Protein AF-A0A7J4LQL8-F1 (afdb_monomer_lite)

Foldseek 3Di:
DVVVVVVVVVVCCCVVPVLVVLVVVLVVLVVVLVCVVPDDLVVVCVPDDPCSPLVNVLSVLVNVLSVLVCVLVVLVVCLVPPDPVVCVVCVVVSVVVSVVSVVVSVVSVVVSVVSVVVRVD

Radius of gyration: 18.85 Å; chains: 1; bounding box: 42×28×60 Å

Structure (mmCIF, N/CA/C/O backbone):
data_AF-A0A7J4LQL8-F1
#
_entry.id   AF-A0A7J4LQL8-F1
#
loop_
_atom_site.group_PDB
_atom_site.id
_atom_site.type_symbol
_atom_site.label_atom_id
_atom_site.label_alt_id
_atom_site.label_comp_id
_atom_site.label_asym_id
_atom_site.label_entity_id
_atom_site.label_seq_id
_atom_site.pdbx_PDB_ins_code
_atom_site.Cartn_x
_atom_site.Cartn_y
_atom_site.Cartn_z
_atom_site.occupancy
_atom_site.B_iso_or_equiv
_atom_site.auth_seq_id
_atom_site.auth_comp_id
_atom_site.auth_asym_id
_atom_site.auth_atom_id
_atom_site.pdbx_PDB_model_num
ATOM 1 N N . MET A 1 1 ? -0.503 13.073 -32.906 1.00 62.22 1 MET A N 1
ATOM 2 C CA . MET A 1 1 ? 0.088 14.311 -32.347 1.00 62.22 1 MET A CA 1
ATOM 3 C C . MET A 1 1 ? -0.567 14.741 -31.036 1.00 62.22 1 MET A C 1
ATOM 5 O O . MET A 1 1 ? 0.138 14.816 -30.045 1.00 62.22 1 MET A O 1
ATOM 9 N N . MET A 1 2 ? -1.886 14.988 -30.975 1.00 72.81 2 MET A N 1
ATOM 10 C CA . MET A 1 2 ? -2.543 15.424 -29.721 1.00 72.81 2 MET A CA 1
ATOM 11 C C . MET A 1 2 ? -2.671 14.303 -28.667 1.00 72.81 2 MET A C 1
ATOM 13 O O . MET A 1 2 ? -2.518 14.551 -27.477 1.00 72.81 2 MET A O 1
ATOM 17 N N . ILE A 1 3 ? -2.896 13.058 -29.103 1.00 72.44 3 ILE A N 1
ATOM 18 C CA . ILE A 1 3 ? -2.998 11.880 -28.219 1.00 72.44 3 ILE A CA 1
ATOM 19 C C . ILE A 1 3 ? -1.627 11.507 -27.630 1.00 72.44 3 ILE A C 1
ATOM 21 O O . ILE A 1 3 ? -1.523 11.210 -26.445 1.00 72.44 3 ILE A O 1
ATOM 25 N N . ASP A 1 4 ? -0.563 11.607 -28.429 1.00 75.44 4 ASP A N 1
ATOM 26 C CA . ASP A 1 4 ? 0.808 11.292 -28.001 1.00 75.44 4 ASP A CA 1
ATOM 27 C C . ASP A 1 4 ? 1.310 12.274 -26.930 1.00 75.44 4 ASP A C 1
ATOM 29 O O . ASP A 1 4 ? 1.959 11.878 -25.964 1.00 75.44 4 ASP A O 1
ATOM 33 N N . GLN A 1 5 ? 0.945 13.557 -27.054 1.00 73.88 5 GLN A N 1
ATOM 34 C CA . GLN A 1 5 ? 1.239 14.572 -26.038 1.00 73.88 5 GLN A CA 1
ATOM 35 C C . GLN A 1 5 ? 0.466 14.339 -24.736 1.00 73.88 5 GLN A C 1
ATOM 37 O O . GLN A 1 5 ? 1.006 14.568 -23.654 1.00 73.88 5 GLN A O 1
ATOM 42 N N . LEU A 1 6 ? -0.775 13.852 -24.825 1.00 74.81 6 LEU A N 1
ATOM 43 C CA . LEU A 1 6 ? -1.578 13.523 -23.651 1.00 74.81 6 LEU A CA 1
ATOM 44 C C . LEU A 1 6 ? -0.984 12.328 -22.886 1.00 74.81 6 LEU A C 1
ATOM 46 O O . LEU A 1 6 ? -0.885 12.376 -21.662 1.00 74.81 6 LEU A O 1
ATOM 50 N N . HIS A 1 7 ? -0.537 11.288 -23.598 1.00 74.75 7 HIS A N 1
ATOM 51 C CA . HIS A 1 7 ? 0.133 10.135 -22.989 1.00 74.75 7 HIS A CA 1
ATOM 52 C C . HIS A 1 7 ? 1.431 10.525 -22.279 1.00 74.75 7 HIS A C 1
ATOM 54 O O . HIS A 1 7 ? 1.599 10.195 -21.107 1.00 74.75 7 HIS A O 1
ATOM 60 N N . ALA A 1 8 ? 2.294 11.305 -22.936 1.00 74.75 8 ALA A N 1
ATOM 61 C CA . ALA A 1 8 ? 3.533 11.781 -22.324 1.00 74.75 8 ALA A CA 1
ATOM 62 C C . ALA A 1 8 ? 3.276 12.623 -21.058 1.00 74.75 8 ALA A C 1
ATOM 64 O O . ALA A 1 8 ? 4.019 12.531 -20.077 1.00 74.75 8 ALA A O 1
ATOM 65 N N . TRP A 1 9 ? 2.203 13.421 -21.053 1.00 78.56 9 TRP A N 1
ATOM 66 C CA . TRP A 1 9 ? 1.803 14.200 -19.884 1.00 78.56 9 TRP A CA 1
ATOM 67 C C . TRP A 1 9 ? 1.320 13.312 -18.730 1.00 78.56 9 TRP A C 1
ATOM 69 O O . TRP A 1 9 ? 1.759 13.506 -17.596 1.00 78.56 9 TRP A O 1
ATOM 79 N N . PHE A 1 10 ? 0.476 12.311 -19.005 1.00 74.50 10 PHE A N 1
ATOM 80 C CA . PHE A 1 10 ? 0.016 11.358 -17.988 1.00 74.50 10 PHE A CA 1
ATOM 81 C C . PHE A 1 10 ? 1.161 10.541 -17.387 1.00 74.50 10 PHE A C 1
ATOM 83 O O . PHE A 1 10 ? 1.202 10.363 -16.168 1.00 74.50 10 PHE A O 1
ATOM 90 N N . ASP A 1 11 ? 2.108 10.094 -18.211 1.00 73.56 11 ASP A N 1
ATOM 91 C CA . ASP A 1 11 ? 3.284 9.360 -17.738 1.00 73.56 11 ASP A CA 1
ATOM 92 C C . ASP A 1 11 ? 4.143 10.233 -16.817 1.00 73.56 11 ASP A C 1
ATOM 94 O O . ASP A 1 11 ? 4.514 9.816 -15.716 1.00 73.56 11 ASP A O 1
ATOM 98 N N . THR A 1 12 ? 4.372 11.487 -17.213 1.00 76.31 12 THR A N 1
ATOM 99 C CA . THR A 1 12 ? 5.116 12.465 -16.407 1.00 76.31 12 THR A CA 1
ATOM 100 C C . THR A 1 12 ? 4.397 12.773 -15.091 1.00 76.31 12 THR A C 1
ATOM 102 O O . THR A 1 12 ? 5.025 12.815 -14.033 1.00 76.31 12 THR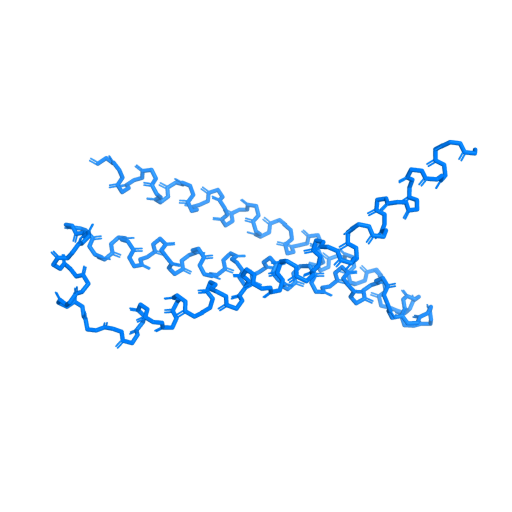 A O 1
ATOM 105 N N . PHE A 1 13 ? 3.074 12.948 -15.124 1.00 75.06 13 PHE A N 1
ATOM 106 C CA . PHE A 1 13 ? 2.259 13.198 -13.935 1.00 75.06 13 PHE A CA 1
ATOM 107 C C . PHE A 1 13 ? 2.309 12.019 -12.954 1.00 75.06 13 PHE A C 1
ATOM 109 O O . PHE A 1 13 ? 2.546 12.209 -11.757 1.00 75.06 13 PHE A O 1
ATOM 116 N N . ASN A 1 14 ? 2.144 10.790 -13.449 1.00 71.56 14 ASN A N 1
ATOM 117 C CA . ASN A 1 14 ? 2.229 9.590 -12.618 1.00 71.56 14 ASN A CA 1
ATOM 118 C C . ASN A 1 14 ? 3.610 9.439 -11.962 1.00 71.56 14 ASN A C 1
ATOM 120 O O . ASN A 1 14 ? 3.706 9.081 -10.783 1.00 71.56 14 ASN A O 1
ATOM 124 N N . GLN A 1 15 ? 4.680 9.739 -12.696 1.00 68.19 15 GLN A N 1
ATOM 125 C CA . GLN A 1 15 ? 6.042 9.625 -12.179 1.00 68.19 15 GLN A CA 1
ATOM 126 C C . GLN A 1 15 ? 6.391 10.729 -11.176 1.00 68.19 15 GLN A C 1
ATOM 128 O O . GLN A 1 15 ? 6.873 10.436 -10.085 1.00 68.19 15 GLN A O 1
ATOM 133 N N . ILE A 1 16 ? 6.145 11.993 -11.524 1.00 72.81 16 ILE A N 1
ATOM 134 C CA . ILE A 1 16 ? 6.636 13.143 -10.750 1.00 72.81 16 ILE A CA 1
ATOM 135 C C . ILE A 1 16 ? 5.700 13.505 -9.602 1.00 72.81 16 ILE A C 1
ATOM 137 O O . ILE A 1 16 ? 6.158 14.005 -8.579 1.00 72.81 16 ILE A O 1
ATOM 141 N N . ILE A 1 17 ? 4.395 13.278 -9.753 1.00 70.75 17 ILE A N 1
ATOM 142 C CA . ILE A 1 17 ? 3.403 13.730 -8.774 1.00 70.75 17 ILE A CA 1
ATOM 143 C C . ILE A 1 17 ? 2.840 12.537 -8.014 1.00 70.75 17 ILE A C 1
ATOM 145 O O . ILE A 1 17 ? 2.945 12.492 -6.790 1.00 70.75 17 ILE A O 1
ATOM 149 N N . LEU A 1 18 ? 2.281 11.548 -8.715 1.00 70.38 18 LEU A N 1
ATOM 150 C CA . LEU A 1 18 ? 1.557 10.465 -8.046 1.00 70.38 18 LEU A CA 1
ATOM 151 C C . LEU A 1 18 ? 2.488 9.579 -7.205 1.00 70.38 18 LEU A C 1
ATOM 153 O O . LEU A 1 18 ? 2.186 9.292 -6.048 1.00 70.38 18 LEU A O 1
ATOM 157 N N . THR A 1 19 ? 3.637 9.188 -7.756 1.00 70.12 19 THR A N 1
ATOM 158 C CA . THR A 1 19 ? 4.596 8.297 -7.079 1.00 70.12 19 THR A CA 1
ATOM 159 C C . THR A 1 19 ? 5.127 8.876 -5.755 1.00 70.12 19 THR A C 1
ATOM 161 O O . THR A 1 19 ? 4.998 8.205 -4.726 1.00 70.12 19 THR A O 1
ATOM 164 N N . PRO A 1 20 ? 5.672 10.109 -5.701 1.00 72.25 20 PRO A N 1
ATOM 165 C CA . PRO A 1 20 ? 6.118 10.679 -4.430 1.00 72.25 20 PRO A CA 1
ATOM 166 C C . PRO A 1 20 ? 4.964 10.947 -3.461 1.00 72.25 20 PRO A C 1
ATOM 168 O O . PRO A 1 20 ? 5.143 10.786 -2.255 1.00 72.25 20 PRO A O 1
ATOM 171 N N . LEU A 1 21 ? 3.770 11.285 -3.953 1.00 72.88 21 LEU A N 1
ATOM 172 C CA . LEU A 1 21 ? 2.603 11.507 -3.098 1.00 72.88 21 LEU A CA 1
ATOM 173 C C . LEU A 1 21 ? 2.143 10.210 -2.412 1.00 72.88 21 LEU A C 1
ATOM 175 O O . LEU A 1 21 ? 1.836 10.226 -1.219 1.00 72.88 21 LEU A O 1
ATOM 179 N N . VAL A 1 22 ? 2.199 9.073 -3.116 1.00 71.50 22 VAL A N 1
ATOM 180 C CA . VAL A 1 22 ? 1.999 7.735 -2.528 1.00 71.50 22 VAL A CA 1
ATOM 181 C C . VAL A 1 22 ? 3.085 7.418 -1.493 1.00 71.50 22 VAL A C 1
ATOM 183 O O . VAL A 1 22 ? 2.773 6.906 -0.417 1.00 71.50 22 VAL A O 1
ATOM 186 N N . GLY A 1 23 ? 4.344 7.778 -1.764 1.00 69.62 23 GLY A N 1
ATOM 187 C CA . GLY A 1 23 ? 5.445 7.628 -0.806 1.00 69.62 23 GLY A CA 1
ATOM 188 C C . GLY A 1 23 ? 5.246 8.440 0.483 1.00 69.62 23 GLY A C 1
ATOM 189 O O . GLY A 1 23 ? 5.441 7.920 1.580 1.00 69.62 23 GLY A O 1
ATOM 190 N N . ILE A 1 24 ? 4.796 9.693 0.380 1.00 74.38 24 ILE A N 1
ATOM 191 C CA . ILE A 1 24 ? 4.501 10.546 1.546 1.00 74.38 24 ILE A CA 1
ATOM 192 C C . ILE A 1 24 ? 3.303 9.997 2.327 1.00 74.38 24 ILE A C 1
ATOM 194 O O . ILE A 1 24 ? 3.367 9.881 3.554 1.00 74.38 24 ILE A O 1
ATOM 198 N N . ALA A 1 25 ? 2.227 9.619 1.629 1.00 71.69 25 ALA A N 1
ATOM 199 C CA . ALA A 1 25 ? 1.054 9.011 2.251 1.00 71.69 25 ALA A CA 1
ATOM 200 C C . ALA A 1 25 ? 1.433 7.748 3.038 1.00 71.69 25 ALA A C 1
ATOM 202 O O . ALA A 1 25 ? 0.921 7.530 4.134 1.00 71.69 25 ALA A O 1
ATOM 203 N N . PHE A 1 26 ? 2.386 6.958 2.542 1.00 71.69 26 PHE A N 1
ATOM 204 C CA . PHE A 1 26 ? 2.908 5.810 3.273 1.00 71.69 26 PHE A CA 1
ATOM 205 C C . PHE A 1 26 ? 3.641 6.174 4.556 1.00 71.69 26 PHE A C 1
ATOM 207 O O . PHE A 1 26 ? 3.394 5.543 5.585 1.00 71.69 26 PHE A O 1
ATOM 214 N N . VAL A 1 27 ? 4.541 7.158 4.518 1.00 73.69 27 VAL A N 1
ATOM 215 C CA . VAL A 1 27 ? 5.269 7.584 5.722 1.00 73.69 27 VAL A CA 1
ATOM 216 C C . VAL A 1 27 ? 4.278 8.054 6.783 1.00 73.69 27 VAL A C 1
ATOM 218 O O . VAL A 1 27 ? 4.397 7.668 7.945 1.00 73.69 27 VAL A O 1
ATOM 221 N N . LEU A 1 28 ? 3.248 8.799 6.374 1.00 73.94 28 LEU A N 1
ATOM 222 C CA . LEU A 1 28 ? 2.172 9.230 7.262 1.00 73.94 28 LEU A CA 1
ATOM 223 C C . LEU A 1 28 ? 1.376 8.044 7.819 1.00 73.94 28 LEU A C 1
ATOM 225 O O . LEU A 1 28 ? 1.195 7.959 9.029 1.00 73.94 28 LEU A O 1
ATOM 229 N N . ILE A 1 29 ? 0.944 7.101 6.977 1.00 70.56 29 ILE A N 1
ATOM 230 C CA . ILE A 1 29 ? 0.201 5.915 7.432 1.00 70.56 29 ILE A CA 1
ATOM 231 C C . ILE A 1 29 ? 1.055 5.085 8.393 1.00 70.56 29 ILE A C 1
ATOM 233 O O . ILE A 1 29 ? 0.579 4.708 9.458 1.00 70.56 29 ILE A O 1
ATOM 237 N N . THR A 1 30 ? 2.323 4.847 8.069 1.00 72.44 30 THR A N 1
ATOM 238 C CA . THR A 1 30 ? 3.254 4.093 8.920 1.00 72.44 30 THR A CA 1
ATOM 239 C C . THR A 1 30 ? 3.470 4.790 10.253 1.00 72.44 30 THR A C 1
ATOM 241 O O . THR A 1 30 ? 3.407 4.143 11.295 1.00 72.44 30 THR A O 1
ATOM 244 N N . TYR A 1 31 ? 3.665 6.110 10.243 1.00 77.31 31 TYR A N 1
ATOM 245 C CA . TYR A 1 31 ? 3.780 6.904 11.461 1.00 77.31 31 TYR A CA 1
ATOM 246 C C . TYR A 1 31 ? 2.534 6.762 12.338 1.00 77.31 31 TYR A C 1
ATOM 248 O O . TYR A 1 31 ? 2.651 6.473 13.526 1.00 77.31 31 TYR A O 1
ATOM 256 N N . VAL A 1 32 ? 1.345 6.898 11.747 1.00 71.69 32 VAL A N 1
ATOM 257 C CA . VAL A 1 32 ? 0.068 6.730 12.451 1.00 71.69 32 VAL A CA 1
ATOM 258 C C . VAL A 1 32 ? -0.039 5.309 13.017 1.00 71.69 32 VAL A C 1
ATOM 260 O O . VAL A 1 32 ? -0.433 5.138 14.168 1.00 71.69 32 VAL A O 1
ATOM 263 N N . VAL A 1 33 ? 0.384 4.290 12.262 1.00 67.56 33 VAL A N 1
ATOM 264 C CA . VAL A 1 33 ? 0.370 2.890 12.706 1.00 67.56 33 VAL A CA 1
ATOM 265 C C . VAL A 1 33 ? 1.278 2.648 13.901 1.00 67.56 33 VAL A C 1
ATOM 267 O O . VAL A 1 33 ? 0.833 2.087 14.903 1.00 67.56 33 VAL A O 1
ATOM 270 N N . VAL A 1 34 ? 2.523 3.107 13.817 1.00 71.81 34 VAL A N 1
ATOM 271 C CA . VAL A 1 34 ? 3.491 3.000 14.910 1.00 71.81 34 VAL A CA 1
ATOM 272 C C . VAL A 1 34 ? 2.990 3.772 16.127 1.00 71.81 34 VAL A C 1
ATOM 274 O O . VAL A 1 34 ? 2.977 3.222 17.224 1.00 71.81 34 VAL A O 1
ATOM 277 N N . HIS A 1 35 ? 2.491 4.994 15.934 1.00 73.25 35 HIS A N 1
ATOM 278 C CA . HIS A 1 35 ? 1.966 5.825 17.011 1.00 73.25 35 HIS A CA 1
ATOM 279 C C . HIS A 1 35 ? 0.806 5.147 17.750 1.00 73.25 35 HIS A C 1
ATOM 281 O O . HIS A 1 35 ? 0.814 5.102 18.978 1.00 73.25 35 HIS A O 1
ATOM 287 N N . PHE A 1 36 ? -0.164 4.566 17.035 1.00 66.50 36 PHE A N 1
ATOM 288 C CA . PHE A 1 36 ? -1.271 3.833 17.662 1.00 66.50 36 PHE A CA 1
ATOM 289 C C . PHE A 1 36 ? -0.841 2.514 18.312 1.00 66.50 36 PHE A C 1
ATOM 291 O O . PHE A 1 36 ? -1.493 2.075 19.258 1.00 66.50 36 PHE A O 1
ATOM 298 N N . TRP A 1 37 ? 0.231 1.882 17.831 1.00 66.56 37 TRP A N 1
ATOM 299 C CA . TRP A 1 37 ? 0.780 0.674 18.446 1.00 66.56 37 TRP A CA 1
ATOM 300 C C . TRP A 1 37 ? 1.506 0.970 19.761 1.00 66.56 37 TRP A C 1
ATOM 302 O O . TRP A 1 37 ? 1.388 0.200 20.712 1.00 66.56 37 TRP A O 1
ATOM 312 N N . THR A 1 38 ? 2.263 2.068 19.816 1.00 72.88 38 THR A N 1
ATOM 313 C CA . THR A 1 38 ? 3.068 2.446 20.988 1.00 72.88 38 THR A CA 1
ATOM 314 C C . THR A 1 38 ? 2.305 3.284 22.009 1.00 72.88 38 THR A C 1
ATOM 316 O O . THR A 1 38 ? 2.792 3.465 23.120 1.00 72.88 38 THR A O 1
ATOM 319 N N . SER A 1 39 ? 1.149 3.841 21.641 1.00 66.88 39 SER A N 1
ATOM 320 C CA . SER A 1 39 ? 0.355 4.681 22.541 1.00 66.88 39 SER A CA 1
ATOM 321 C C . SER A 1 39 ? -0.426 3.851 23.551 1.00 66.88 39 SER A C 1
ATOM 323 O O . SER A 1 39 ? -1.037 2.840 23.202 1.00 66.88 39 SER A O 1
ATOM 325 N N . ASP A 1 40 ? -0.455 4.334 24.794 1.00 63.34 40 ASP A N 1
ATOM 326 C CA . ASP A 1 40 ? -1.178 3.685 25.883 1.00 63.34 40 ASP A CA 1
ATOM 327 C C . ASP A 1 40 ? -2.675 3.547 25.543 1.00 63.34 40 ASP A C 1
ATOM 329 O O . ASP A 1 40 ? -3.310 4.543 25.156 1.00 63.34 40 ASP A O 1
ATOM 333 N N . PRO A 1 41 ? -3.275 2.349 25.695 1.00 61.28 41 PRO A N 1
ATOM 334 C CA . PRO A 1 41 ? -4.664 2.099 25.324 1.00 61.28 41 PRO A CA 1
ATOM 335 C C . PRO A 1 41 ? -5.642 3.055 26.007 1.00 61.28 41 PRO A C 1
ATOM 337 O O . PRO A 1 41 ? -6.644 3.429 25.404 1.00 61.28 41 PRO A O 1
ATOM 340 N N . ASP A 1 42 ? -5.360 3.482 27.237 1.00 59.88 42 ASP A N 1
ATOM 341 C CA . ASP A 1 42 ? -6.269 4.314 28.031 1.00 59.88 42 ASP A CA 1
ATOM 342 C C . ASP A 1 42 ? -6.283 5.787 27.579 1.00 59.88 42 ASP A C 1
ATOM 344 O O . ASP A 1 42 ? -7.327 6.450 27.614 1.00 59.88 42 ASP A O 1
ATOM 348 N N . THR A 1 43 ? -5.180 6.276 27.006 1.00 59.84 43 THR A N 1
ATOM 349 C CA . THR A 1 43 ? -5.105 7.606 26.376 1.00 59.84 43 THR A CA 1
ATOM 350 C C . THR A 1 43 ? -5.881 7.646 25.054 1.00 59.84 43 THR A C 1
ATOM 352 O O . THR A 1 43 ? -6.474 8.668 24.708 1.00 59.84 43 THR A O 1
ATOM 355 N N . VAL A 1 44 ? -5.924 6.524 24.326 1.00 55.34 44 VAL A N 1
ATOM 356 C CA . VAL A 1 44 ? -6.630 6.401 23.037 1.00 55.34 44 VAL A CA 1
ATOM 357 C C . VAL A 1 44 ? -8.120 6.073 23.223 1.00 55.34 44 VAL A C 1
ATOM 359 O O . VAL A 1 44 ? -8.966 6.622 22.512 1.00 55.34 44 VAL A O 1
ATOM 362 N N . LYS A 1 45 ? -8.471 5.235 24.208 1.00 56.00 45 LYS A N 1
ATOM 363 C CA . LYS A 1 45 ? -9.863 4.894 24.562 1.00 56.00 45 LYS A CA 1
ATOM 364 C C . LYS A 1 45 ? -10.679 6.118 24.980 1.00 56.00 45 LYS A C 1
ATOM 366 O O . LYS A 1 45 ? -11.842 6.215 24.604 1.00 56.00 45 LYS A O 1
ATOM 371 N N . SER A 1 46 ? -10.078 7.053 25.724 1.00 54.22 46 SER A N 1
ATOM 372 C CA . SER A 1 46 ? -10.796 8.205 26.297 1.00 54.22 46 SER A CA 1
ATOM 373 C C . SER A 1 46 ? -11.225 9.264 25.275 1.00 54.22 46 SER A C 1
ATOM 375 O O . SER A 1 46 ? -12.127 10.046 25.568 1.00 54.22 46 SER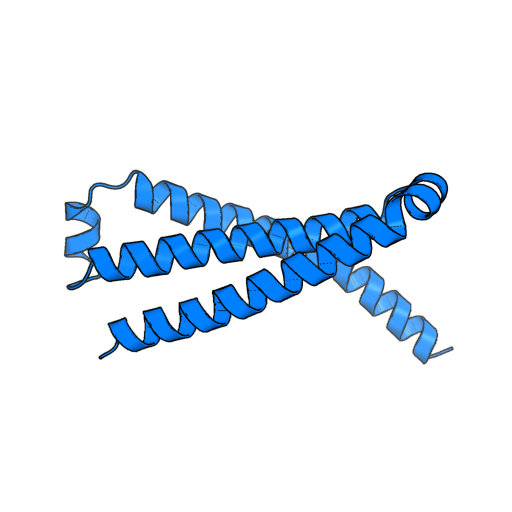 A O 1
ATOM 377 N N . LYS A 1 47 ? -10.620 9.294 24.077 1.00 55.34 47 LYS A N 1
ATOM 378 C CA . LYS A 1 47 ? -10.875 10.347 23.078 1.00 55.34 47 LYS A CA 1
ATOM 379 C C . LYS A 1 47 ? -11.683 9.923 21.855 1.00 55.34 47 LYS A C 1
ATOM 381 O O . LYS A 1 47 ? -12.184 10.819 21.182 1.00 55.34 47 LYS A O 1
ATOM 386 N N . LEU A 1 48 ? -11.810 8.628 21.524 1.00 57.19 48 LEU A N 1
ATOM 387 C CA . LEU A 1 48 ? -12.391 8.283 20.215 1.00 57.19 48 LEU A CA 1
ATOM 388 C C . LEU A 1 48 ? -13.184 6.972 20.066 1.00 57.19 48 LEU A C 1
ATOM 390 O O . LEU A 1 48 ? -13.956 6.907 19.116 1.00 57.19 48 LEU A O 1
ATOM 394 N N . PHE A 1 49 ? -13.101 5.949 20.935 1.00 56.38 49 PHE A N 1
ATOM 395 C CA . PHE A 1 49 ? -13.791 4.678 20.627 1.00 56.38 49 PHE A CA 1
ATOM 396 C C . PHE A 1 49 ? -14.296 3.873 21.835 1.00 56.38 49 PHE A C 1
ATOM 398 O O . PHE A 1 49 ? -13.518 3.266 22.565 1.00 56.38 49 PHE A O 1
ATOM 405 N N . LEU A 1 50 ? -15.625 3.715 21.912 1.00 55.72 50 LEU A N 1
ATOM 406 C CA . LEU A 1 50 ? -16.333 2.698 22.711 1.00 55.72 50 LEU A CA 1
ATOM 407 C C . LEU A 1 50 ? -16.009 1.244 22.283 1.00 55.72 50 LEU A C 1
ATOM 409 O O . LEU A 1 50 ? -16.346 0.310 22.997 1.00 55.72 50 LEU A O 1
ATOM 413 N N . ASN A 1 51 ? -15.339 1.044 21.137 1.00 66.06 51 ASN A N 1
ATOM 414 C CA . ASN A 1 51 ? -14.996 -0.264 20.554 1.00 66.06 51 ASN A CA 1
ATOM 415 C C . ASN A 1 51 ? -13.517 -0.338 20.110 1.00 66.06 51 ASN A C 1
ATOM 417 O O . ASN A 1 51 ? -13.213 -0.685 18.964 1.00 66.06 51 ASN A O 1
ATOM 421 N N . TYR A 1 52 ? -12.589 -0.004 21.015 1.00 69.56 52 TYR A N 1
ATOM 422 C CA . TYR A 1 52 ? -11.140 0.038 20.752 1.00 69.56 52 TYR A CA 1
ATOM 423 C C . TYR A 1 52 ? -10.592 -1.234 20.077 1.00 69.56 52 TYR A C 1
ATOM 425 O O . TYR A 1 52 ? -9.847 -1.137 19.106 1.00 69.56 52 TYR A O 1
ATOM 433 N N . ASP A 1 53 ? -11.021 -2.427 20.501 1.00 70.62 53 ASP A N 1
ATOM 434 C CA . ASP A 1 53 ? -10.542 -3.689 19.915 1.00 70.62 53 ASP A CA 1
ATOM 435 C C . ASP A 1 53 ? -10.977 -3.891 18.460 1.00 70.62 53 ASP A C 1
ATOM 437 O O . ASP A 1 53 ? -10.203 -4.395 17.640 1.00 70.62 53 ASP A O 1
ATOM 441 N N . LYS A 1 54 ? -12.206 -3.492 18.107 1.00 68.75 54 LYS A N 1
ATOM 442 C CA . LYS A 1 54 ? -12.672 -3.588 16.719 1.00 68.75 54 LYS A CA 1
ATOM 443 C C . LYS A 1 54 ? -11.973 -2.550 15.839 1.00 68.75 54 LYS A C 1
ATOM 445 O O . LYS A 1 54 ? -11.564 -2.878 14.726 1.00 68.75 54 LYS A O 1
ATOM 450 N N . PHE A 1 55 ? -11.770 -1.338 16.359 1.00 71.81 55 PHE A N 1
ATOM 451 C CA . PHE A 1 55 ? -11.011 -0.293 15.673 1.00 71.81 55 PHE A CA 1
ATOM 452 C C . PHE A 1 55 ? -9.561 -0.722 15.430 1.00 71.81 55 PHE A C 1
ATOM 454 O O . PHE A 1 55 ? -9.081 -0.638 14.304 1.00 71.81 55 PHE A O 1
ATOM 461 N N . LYS A 1 56 ? -8.891 -1.288 16.441 1.00 73.44 56 LYS A N 1
ATOM 462 C CA . LYS A 1 56 ? -7.524 -1.813 16.325 1.00 73.44 56 LYS A CA 1
ATOM 463 C C . LYS A 1 56 ? -7.410 -2.877 15.228 1.00 73.44 56 LYS A C 1
ATOM 465 O O . LYS A 1 56 ? -6.459 -2.851 14.451 1.00 73.44 56 LYS A O 1
ATOM 470 N N . LYS A 1 57 ? -8.390 -3.785 15.118 1.00 72.38 57 LYS A N 1
ATOM 471 C CA . LYS A 1 57 ? -8.441 -4.800 14.047 1.00 72.38 57 LYS A CA 1
ATOM 472 C C . LYS A 1 57 ? -8.618 -4.179 12.660 1.00 72.38 57 LYS A C 1
ATOM 474 O O . LYS A 1 57 ? -7.862 -4.522 11.754 1.00 72.38 57 LYS A O 1
ATOM 479 N N . ALA A 1 58 ? -9.574 -3.263 12.496 1.00 71.06 58 ALA A N 1
ATO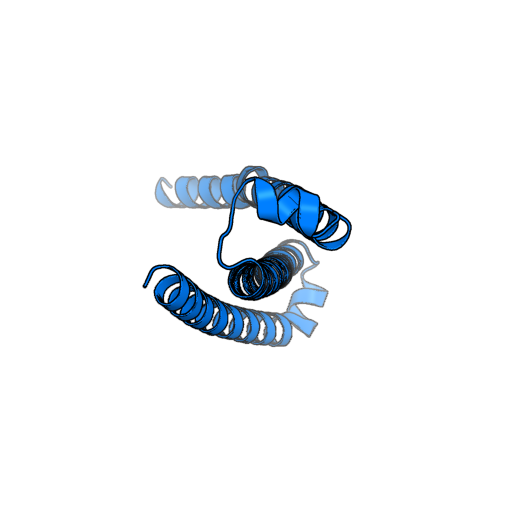M 480 C CA . ALA A 1 58 ? -9.790 -2.568 11.225 1.00 71.06 58 ALA A CA 1
ATOM 481 C C . ALA A 1 58 ? -8.550 -1.765 10.812 1.00 71.06 58 ALA A C 1
ATOM 483 O O . ALA A 1 58 ? -8.133 -1.794 9.659 1.00 71.06 58 ALA A O 1
ATOM 484 N N . PHE A 1 59 ? -7.916 -1.109 11.775 1.00 75.94 59 PHE A N 1
ATOM 485 C CA . PHE A 1 59 ? -6.737 -0.294 11.555 1.00 75.94 59 PHE A CA 1
ATOM 486 C C . PHE A 1 59 ? -5.490 -1.127 11.200 1.00 75.94 59 PHE A C 1
ATOM 488 O O . PHE A 1 59 ? -4.763 -0.767 10.277 1.00 75.94 59 PHE A O 1
ATOM 495 N N . MET A 1 60 ? -5.274 -2.287 11.834 1.00 75.75 60 MET A N 1
ATOM 496 C CA . MET A 1 60 ? -4.224 -3.229 11.407 1.00 75.75 60 MET A CA 1
ATOM 497 C C . MET A 1 60 ? -4.472 -3.770 9.994 1.00 75.75 60 MET A C 1
ATOM 499 O O . MET A 1 60 ? -3.537 -3.890 9.205 1.00 75.75 60 MET A O 1
ATOM 503 N N . LEU A 1 61 ? -5.729 -4.066 9.652 1.00 76.00 61 LEU A N 1
ATOM 504 C CA . LEU A 1 61 ? -6.093 -4.510 8.308 1.00 76.00 61 LEU A CA 1
ATOM 505 C C . LEU A 1 61 ? -5.845 -3.403 7.268 1.00 76.00 61 LEU A C 1
ATOM 507 O O . LEU A 1 61 ? -5.300 -3.674 6.201 1.00 76.00 61 LEU A O 1
ATOM 511 N N . PHE A 1 62 ? -6.172 -2.153 7.602 1.00 76.50 62 PHE A N 1
ATOM 512 C CA . PHE A 1 62 ? -5.859 -0.986 6.779 1.00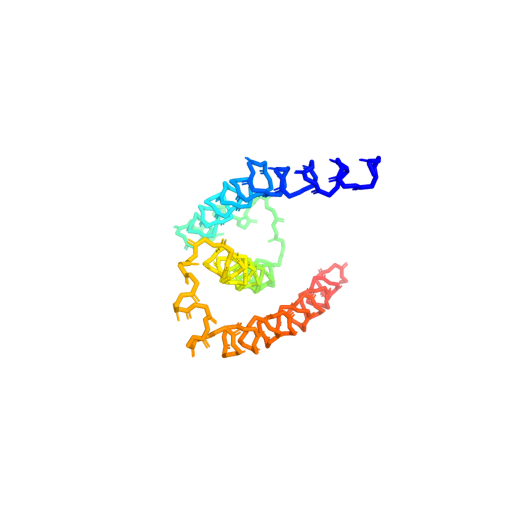 76.50 62 PHE A CA 1
ATOM 513 C C . PHE A 1 62 ? -4.349 -0.821 6.568 1.00 76.50 62 PHE A C 1
ATOM 515 O O . PHE A 1 62 ? -3.908 -0.621 5.439 1.00 76.50 62 PHE A O 1
ATOM 522 N N . ALA A 1 63 ? -3.550 -0.971 7.627 1.00 75.81 63 ALA A N 1
ATOM 523 C CA . ALA A 1 63 ? -2.093 -0.913 7.546 1.00 75.81 63 ALA A CA 1
ATOM 524 C C . ALA A 1 63 ? -1.520 -1.989 6.608 1.00 75.81 63 ALA A C 1
ATOM 526 O O . ALA A 1 63 ? -0.654 -1.692 5.784 1.00 75.81 63 ALA A O 1
ATOM 527 N N . LEU A 1 64 ? -2.037 -3.220 6.685 1.00 78.75 64 LEU A N 1
ATOM 528 C CA . LEU A 1 64 ? -1.640 -4.316 5.800 1.00 78.75 64 LEU A CA 1
ATOM 529 C C . LEU A 1 64 ? -1.976 -4.014 4.332 1.00 78.75 64 LEU A C 1
ATOM 531 O O . LEU A 1 64 ? -1.143 -4.226 3.453 1.00 78.75 64 LEU A O 1
ATOM 535 N N . ILE A 1 65 ? -3.172 -3.487 4.060 1.00 79.56 65 ILE A N 1
ATOM 536 C CA . ILE A 1 65 ? -3.590 -3.102 2.704 1.00 79.56 65 ILE A CA 1
ATOM 537 C C . ILE A 1 65 ? -2.708 -1.972 2.166 1.00 79.56 65 ILE A C 1
ATOM 539 O O . ILE A 1 65 ? -2.252 -2.046 1.027 1.00 79.56 65 ILE A O 1
ATOM 543 N N . ALA A 1 66 ? -2.429 -0.954 2.983 1.00 77.94 66 ALA A N 1
ATOM 544 C CA . ALA A 1 66 ? -1.546 0.145 2.606 1.00 77.94 66 ALA A CA 1
ATOM 545 C C . ALA A 1 66 ? -0.126 -0.353 2.289 1.00 77.94 66 ALA A C 1
ATOM 547 O O . ALA A 1 66 ? 0.458 0.057 1.289 1.00 77.94 66 ALA A O 1
ATOM 548 N N . PHE A 1 67 ? 0.401 -1.289 3.084 1.00 78.88 67 PHE A N 1
ATOM 549 C CA . PHE A 1 67 ? 1.690 -1.929 2.820 1.00 78.88 67 PHE A CA 1
ATOM 550 C C . PHE A 1 67 ? 1.701 -2.701 1.490 1.00 78.88 67 PHE A C 1
ATOM 552 O O . PHE A 1 67 ? 2.620 -2.538 0.686 1.00 78.88 67 PHE A O 1
ATOM 559 N N . LEU A 1 68 ? 0.664 -3.498 1.215 1.00 79.88 68 LEU A N 1
ATOM 560 C CA . LEU A 1 68 ? 0.535 -4.226 -0.054 1.00 79.88 68 LEU A CA 1
ATOM 561 C C . LEU A 1 68 ? 0.425 -3.283 -1.260 1.00 79.88 68 LEU A C 1
ATOM 563 O O . LEU A 1 68 ? 1.013 -3.567 -2.304 1.00 79.88 68 LEU A O 1
ATOM 567 N N . LEU A 1 69 ? -0.262 -2.146 -1.106 1.00 79.62 69 LEU A N 1
ATOM 568 C CA . LEU A 1 69 ? -0.357 -1.106 -2.134 1.00 79.62 69 LEU A CA 1
ATOM 569 C C . LEU A 1 69 ? 1.003 -0.541 -2.496 1.00 79.62 69 LEU A C 1
ATOM 571 O O . LEU A 1 69 ? 1.285 -0.326 -3.672 1.00 79.62 69 LEU A O 1
ATOM 575 N N . LEU A 1 70 ? 1.877 -0.365 -1.518 1.00 75.88 70 LEU A N 1
ATOM 576 C CA . LEU A 1 70 ? 3.226 0.111 -1.788 1.00 75.88 70 LEU A CA 1
ATOM 577 C C . LEU A 1 70 ? 4.069 -0.928 -2.468 1.00 75.88 70 LEU A C 1
ATOM 579 O O . LEU A 1 70 ? 4.780 -0.584 -3.398 1.00 75.88 70 LEU A O 1
ATOM 583 N N . LEU A 1 71 ? 3.972 -2.184 -2.046 1.00 76.50 71 LEU A N 1
ATOM 584 C CA . LEU A 1 71 ? 4.681 -3.266 -2.714 1.00 76.50 71 LEU A CA 1
ATOM 585 C C . LEU A 1 71 ? 4.232 -3.354 -4.183 1.00 76.50 71 LEU A C 1
ATOM 587 O O . LEU A 1 71 ? 5.061 -3.456 -5.084 1.00 76.50 71 LEU A O 1
ATOM 591 N N . HIS A 1 72 ? 2.932 -3.192 -4.435 1.00 79.06 72 HIS A N 1
ATOM 592 C CA . HIS A 1 72 ? 2.369 -3.127 -5.779 1.00 79.06 72 HIS A CA 1
ATOM 593 C C . HIS A 1 72 ? 2.882 -1.919 -6.588 1.00 79.06 72 HIS A C 1
ATOM 595 O O . HIS A 1 72 ? 3.358 -2.098 -7.708 1.00 79.06 72 HIS A O 1
ATOM 601 N N . VAL A 1 73 ? 2.833 -0.700 -6.038 1.00 76.38 73 VAL A N 1
ATOM 602 C CA . VAL A 1 73 ? 3.315 0.528 -6.707 1.00 76.38 73 VAL A CA 1
ATOM 603 C C . VAL A 1 73 ? 4.833 0.502 -6.908 1.00 76.38 73 VAL A C 1
ATOM 605 O O . VAL A 1 73 ? 5.331 0.925 -7.947 1.00 76.38 73 VAL A O 1
ATOM 608 N N . PHE A 1 74 ? 5.579 -0.048 -5.958 1.00 76.44 74 PHE A N 1
ATOM 609 C CA . PHE A 1 74 ? 7.025 -0.205 -6.043 1.00 76.44 74 PHE A CA 1
ATOM 610 C C . PHE A 1 74 ? 7.424 -1.189 -7.145 1.00 76.44 74 PHE A C 1
ATOM 612 O O . PHE A 1 74 ? 8.362 -0.920 -7.889 1.00 76.44 74 PHE A O 1
ATOM 619 N N . LEU A 1 75 ? 6.680 -2.284 -7.328 1.00 74.50 75 LEU A N 1
ATOM 620 C CA . LEU A 1 75 ? 6.886 -3.189 -8.463 1.00 74.50 75 LEU A CA 1
ATOM 621 C C . LEU A 1 75 ? 6.591 -2.513 -9.806 1.00 74.50 75 LEU A C 1
ATOM 623 O O . LEU A 1 75 ? 7.337 -2.722 -10.761 1.00 74.50 75 LEU A O 1
ATOM 627 N N . VAL A 1 76 ? 5.554 -1.668 -9.873 1.00 73.69 76 VAL A N 1
ATOM 628 C CA . VAL A 1 76 ? 5.273 -0.845 -11.066 1.00 73.69 76 VAL A CA 1
ATOM 629 C C . VAL A 1 76 ? 6.452 0.081 -11.356 1.00 73.69 76 VAL A C 1
ATOM 631 O O . VAL A 1 76 ? 6.889 0.187 -12.500 1.00 73.69 76 VAL A O 1
ATOM 634 N N . PHE A 1 77 ? 6.987 0.727 -10.319 1.00 71.56 77 PHE A N 1
ATOM 635 C CA . PHE A 1 77 ? 8.142 1.607 -10.436 1.00 71.56 77 PHE A CA 1
ATOM 636 C C . PHE A 1 77 ? 9.370 0.842 -10.936 1.00 71.56 77 PHE A C 1
ATOM 638 O O . PHE A 1 77 ? 9.932 1.198 -11.966 1.00 71.56 77 PHE A O 1
ATOM 645 N N . ILE A 1 78 ? 9.749 -0.257 -10.280 1.00 71.12 78 ILE A N 1
ATOM 646 C CA . ILE A 1 78 ? 10.887 -1.083 -10.702 1.00 71.12 78 ILE A CA 1
ATOM 647 C C . ILE A 1 78 ? 10.733 -1.500 -12.166 1.00 71.12 78 ILE A C 1
ATOM 649 O O . ILE A 1 78 ? 11.664 -1.321 -12.946 1.00 71.12 78 ILE A O 1
ATOM 653 N N . ARG A 1 79 ? 9.551 -1.975 -12.569 1.00 70.00 79 ARG A N 1
ATOM 654 C CA . ARG A 1 79 ? 9.282 -2.362 -13.958 1.00 70.00 79 ARG A CA 1
ATOM 655 C C . ARG A 1 79 ? 9.509 -1.214 -14.948 1.00 70.00 79 ARG A C 1
ATOM 657 O O . ARG A 1 79 ? 9.938 -1.477 -16.060 1.00 70.00 79 ARG A O 1
ATOM 664 N N . ASN A 1 80 ? 9.222 0.028 -14.575 1.00 68.50 80 ASN A N 1
ATOM 665 C CA . ASN A 1 80 ? 9.344 1.175 -15.477 1.00 68.50 80 ASN A CA 1
ATOM 666 C C . ASN A 1 80 ? 10.755 1.791 -15.516 1.00 68.50 80 ASN A C 1
ATOM 668 O O . ASN A 1 80 ? 11.060 2.509 -16.465 1.00 68.50 80 ASN A O 1
ATOM 672 N N . TYR A 1 81 ? 11.602 1.533 -14.512 1.00 69.94 81 TYR A N 1
ATOM 673 C CA . TYR A 1 81 ? 12.917 2.179 -14.365 1.00 69.94 81 TYR A CA 1
ATOM 674 C C . TYR A 1 81 ? 14.115 1.223 -14.412 1.00 69.94 81 TYR A C 1
ATOM 676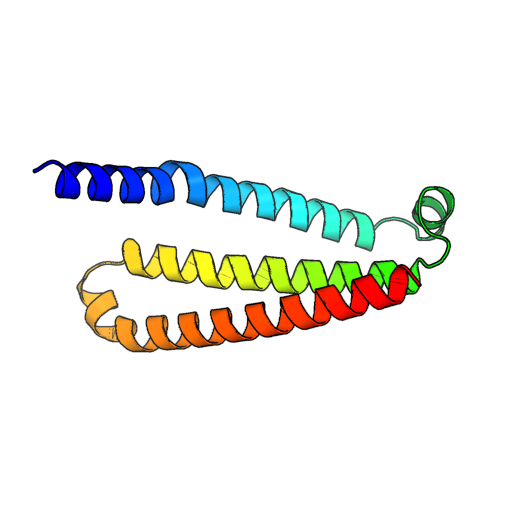 O O . TYR A 1 81 ? 15.258 1.673 -14.498 1.00 69.94 81 TYR A O 1
ATOM 684 N N . VAL A 1 82 ? 13.885 -0.087 -14.354 1.00 70.69 82 VAL A N 1
ATOM 685 C CA . VAL A 1 82 ? 14.939 -1.089 -14.523 1.00 70.69 82 VAL A CA 1
ATOM 686 C C . VAL A 1 82 ? 15.301 -1.242 -16.003 1.00 70.69 82 VAL A C 1
ATOM 688 O O . VAL A 1 82 ? 14.448 -1.147 -16.881 1.00 70.69 82 VAL A O 1
ATOM 691 N N . SER A 1 83 ? 16.590 -1.464 -16.279 1.00 67.44 83 SER A N 1
ATOM 692 C CA . SER A 1 83 ? 17.138 -1.621 -17.628 1.00 67.44 83 SER A CA 1
ATOM 693 C C . SER A 1 83 ? 16.435 -2.720 -18.437 1.00 67.44 83 SER A C 1
ATOM 695 O O . SER A 1 83 ? 15.949 -3.717 -17.895 1.00 67.44 83 SER A O 1
ATOM 697 N N . SER A 1 84 ? 16.422 -2.549 -19.763 1.00 68.81 84 SER A N 1
ATOM 698 C CA . SER A 1 84 ? 15.748 -3.441 -20.716 1.00 68.81 84 SER A CA 1
ATOM 699 C C . SER A 1 84 ? 16.123 -4.916 -20.552 1.00 68.81 84 SER A C 1
ATOM 701 O O . SER A 1 84 ? 15.256 -5.772 -20.679 1.00 68.81 84 SER A O 1
ATOM 703 N N . ASP A 1 85 ? 17.372 -5.224 -20.200 1.00 66.81 85 ASP A N 1
ATOM 704 C CA . ASP A 1 85 ? 17.851 -6.607 -20.066 1.00 66.81 85 ASP A CA 1
ATOM 705 C C . ASP A 1 85 ? 17.229 -7.336 -18.866 1.00 66.81 85 ASP A C 1
ATOM 707 O O . ASP A 1 85 ? 16.810 -8.489 -18.969 1.00 66.81 85 ASP A O 1
ATOM 711 N N . LEU A 1 86 ? 17.079 -6.644 -17.735 1.00 66.31 86 LEU A N 1
ATOM 712 C CA . LEU A 1 8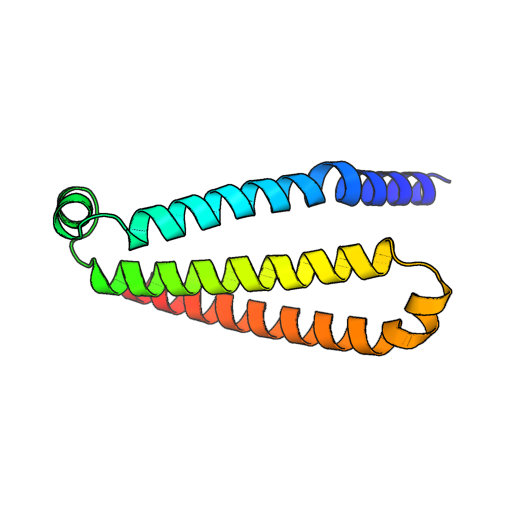6 ? 16.414 -7.180 -16.545 1.00 66.31 86 LEU A CA 1
ATOM 713 C C . LEU A 1 86 ? 14.893 -7.286 -16.747 1.00 66.31 86 LEU A C 1
ATOM 715 O O . LEU A 1 86 ? 14.266 -8.222 -16.250 1.00 66.31 86 LEU A O 1
ATOM 719 N N . LEU A 1 87 ? 14.302 -6.368 -17.514 1.00 67.81 87 LEU A N 1
ATOM 720 C CA . LEU A 1 87 ? 12.896 -6.415 -17.927 1.00 67.81 87 LEU A CA 1
ATOM 721 C C . LEU A 1 87 ? 12.594 -7.605 -18.844 1.00 67.81 87 LEU A C 1
ATOM 723 O O . LEU A 1 87 ? 11.541 -8.224 -18.712 1.00 67.81 87 LEU A O 1
ATOM 727 N N . ILE A 1 88 ? 13.502 -7.946 -19.757 1.00 67.25 88 ILE A N 1
ATOM 728 C CA . ILE A 1 88 ? 13.347 -9.112 -20.637 1.00 67.25 88 ILE A CA 1
ATOM 729 C C . ILE A 1 88 ? 13.468 -10.409 -19.824 1.00 67.25 88 ILE A C 1
ATOM 731 O O . ILE A 1 88 ? 12.717 -11.353 -20.064 1.00 67.25 88 ILE A O 1
ATOM 735 N N . GLN A 1 89 ? 14.358 -10.441 -18.828 1.00 73.62 89 GLN A N 1
ATOM 736 C CA . GLN A 1 89 ? 14.594 -11.631 -18.011 1.00 73.62 89 GLN A CA 1
ATOM 737 C C . GLN A 1 89 ? 13.518 -11.868 -16.934 1.00 73.62 89 GLN A C 1
ATOM 739 O O . GLN A 1 89 ? 13.130 -13.013 -16.705 1.00 73.62 89 GLN A O 1
ATOM 744 N N . TYR A 1 90 ? 13.017 -10.813 -16.281 1.00 73.62 90 TYR A N 1
ATOM 745 C CA . TYR A 1 90 ? 12.103 -10.919 -15.131 1.00 73.62 90 TYR A CA 1
ATOM 746 C C . TYR A 1 90 ? 10.728 -10.273 -15.352 1.00 73.62 90 TYR A C 1
ATOM 748 O O . TYR A 1 90 ? 9.875 -10.319 -14.463 1.00 73.62 90 TYR A O 1
ATOM 756 N N . GLY A 1 91 ? 10.472 -9.681 -16.520 1.00 72.38 91 GLY A N 1
ATOM 757 C CA . GLY A 1 91 ? 9.261 -8.898 -16.777 1.00 72.38 91 GLY A CA 1
ATOM 758 C C . GLY A 1 91 ? 7.958 -9.694 -16.713 1.00 72.38 91 GLY A C 1
ATOM 759 O O . GLY A 1 91 ? 6.954 -9.150 -16.250 1.00 72.38 91 GLY A O 1
ATOM 760 N N . SER A 1 92 ? 7.949 -10.972 -17.123 1.00 79.38 92 SER A N 1
ATOM 761 C CA . SER A 1 92 ? 6.750 -11.819 -16.986 1.00 79.38 92 SER A CA 1
ATOM 762 C C . SER A 1 92 ? 6.458 -12.129 -15.517 1.00 79.38 92 SER A C 1
ATOM 764 O O . SER A 1 92 ? 5.352 -11.873 -15.051 1.00 79.38 92 SER A O 1
ATOM 766 N N . ALA A 1 93 ? 7.471 -12.554 -14.758 1.00 80.38 93 ALA A N 1
ATOM 767 C CA . ALA A 1 93 ? 7.340 -12.850 -13.335 1.00 80.38 93 ALA A CA 1
ATOM 768 C C . ALA A 1 93 ? 6.916 -11.613 -12.525 1.00 80.38 93 ALA A C 1
ATOM 770 O O . ALA A 1 93 ? 6.022 -11.699 -11.686 1.00 80.38 93 ALA A O 1
ATOM 771 N N . MET A 1 94 ? 7.499 -10.442 -12.804 1.00 75.00 94 MET A N 1
ATOM 772 C CA . MET A 1 94 ? 7.097 -9.183 -12.165 1.00 75.00 94 MET A CA 1
ATOM 773 C C . MET A 1 94 ? 5.641 -8.819 -12.463 1.00 75.00 94 MET A C 1
ATOM 775 O O . MET A 1 94 ? 4.923 -8.401 -11.555 1.00 75.00 94 MET A O 1
ATOM 779 N N . ARG A 1 95 ? 5.188 -9.004 -13.709 1.00 80.31 95 ARG A N 1
ATOM 780 C CA . ARG A 1 95 ? 3.791 -8.771 -14.096 1.00 80.31 95 ARG A CA 1
ATOM 781 C C . ARG A 1 95 ? 2.838 -9.711 -13.357 1.00 80.31 95 ARG A C 1
ATOM 783 O O . ARG A 1 95 ? 1.809 -9.250 -12.866 1.00 80.31 95 ARG A O 1
ATOM 790 N N . ASP A 1 96 ? 3.176 -10.991 -13.247 1.00 84.50 96 ASP A N 1
ATOM 791 C CA . ASP A 1 96 ? 2.331 -11.977 -12.567 1.00 84.50 96 ASP A CA 1
ATOM 792 C C . ASP A 1 96 ? 2.242 -11.694 -11.060 1.00 84.50 96 ASP A C 1
ATOM 794 O O . ASP A 1 96 ? 1.146 -11.667 -10.494 1.00 84.50 96 ASP A O 1
ATOM 798 N N . ILE A 1 97 ? 3.370 -11.365 -10.419 1.00 83.69 97 ILE A N 1
ATOM 799 C CA . ILE A 1 97 ? 3.408 -10.942 -9.010 1.00 83.69 97 ILE A CA 1
ATOM 800 C C . ILE A 1 97 ? 2.569 -9.675 -8.806 1.00 83.69 97 ILE A C 1
ATOM 802 O O . ILE A 1 97 ? 1.803 -9.584 -7.845 1.00 83.69 97 ILE A O 1
ATOM 806 N N . GLN A 1 98 ? 2.667 -8.707 -9.719 1.00 81.44 98 GLN A N 1
ATOM 807 C CA . GLN A 1 98 ? 1.891 -7.472 -9.651 1.00 81.44 98 GLN A CA 1
ATOM 808 C C . GLN A 1 98 ? 0.379 -7.744 -9.737 1.00 81.44 98 GLN A C 1
ATOM 810 O O . GLN A 1 98 ? -0.384 -7.172 -8.954 1.00 81.44 98 GLN A O 1
ATOM 815 N N . LEU A 1 99 ? -0.061 -8.630 -10.638 1.00 82.56 99 LEU A N 1
ATOM 816 C CA . LEU A 1 99 ? -1.469 -9.029 -10.763 1.00 82.56 99 LEU A CA 1
ATOM 817 C C . LEU A 1 99 ? -1.979 -9.728 -9.496 1.00 82.56 99 LEU A C 1
ATOM 819 O O . LEU A 1 99 ? -3.056 -9.389 -9.003 1.00 82.56 99 LEU A O 1
ATOM 823 N N . ILE A 1 100 ? -1.191 -10.649 -8.935 1.00 88.44 100 ILE A N 1
ATOM 824 C CA . ILE A 1 100 ? -1.534 -11.358 -7.695 1.00 88.44 100 ILE A CA 1
ATOM 825 C C . ILE A 1 100 ? -1.652 -10.375 -6.525 1.00 88.44 100 ILE A C 1
ATOM 827 O O . ILE A 1 100 ? -2.636 -10.415 -5.789 1.00 88.44 100 ILE A O 1
ATOM 831 N N . LEU A 1 101 ? -0.703 -9.448 -6.375 1.00 82.81 101 LEU A N 1
ATOM 832 C CA . LEU A 1 101 ? -0.770 -8.411 -5.340 1.00 82.81 101 LEU A CA 1
ATOM 833 C C . LEU A 1 101 ? -1.988 -7.503 -5.521 1.00 82.81 101 LEU A C 1
ATOM 835 O O . LEU A 1 101 ? -2.660 -7.185 -4.543 1.00 82.81 101 LEU A O 1
ATOM 839 N N . GLY A 1 102 ? -2.304 -7.131 -6.765 1.00 80.81 102 GLY A N 1
ATOM 840 C CA . GLY A 1 102 ? -3.515 -6.381 -7.102 1.00 80.81 102 GLY A CA 1
ATOM 841 C C . GLY A 1 102 ? -4.787 -7.091 -6.638 1.00 80.81 102 GLY A C 1
ATOM 842 O O . GLY A 1 102 ? -5.642 -6.486 -5.989 1.00 80.81 102 GLY A O 1
ATOM 843 N N . LEU A 1 103 ? -4.880 -8.394 -6.905 1.00 87.44 103 LEU A N 1
ATOM 844 C CA . LEU A 1 103 ? -6.010 -9.221 -6.491 1.00 87.44 103 LEU A CA 1
ATOM 845 C C . LEU A 1 103 ? -6.109 -9.344 -4.963 1.00 87.44 103 LEU A C 1
ATOM 847 O O . LEU A 1 103 ? -7.191 -9.161 -4.403 1.00 87.44 103 LEU A O 1
ATOM 851 N N . ILE A 1 104 ? -4.989 -9.604 -4.279 1.00 87.00 104 ILE A N 1
ATOM 852 C CA . ILE A 1 104 ? -4.945 -9.694 -2.810 1.00 87.00 104 ILE A CA 1
ATOM 853 C C . ILE A 1 104 ? -5.403 -8.374 -2.182 1.00 87.00 104 ILE A C 1
ATOM 855 O O . ILE A 1 104 ? -6.184 -8.389 -1.231 1.00 87.00 104 ILE A O 1
ATOM 859 N N . MET A 1 105 ? -4.980 -7.231 -2.727 1.00 84.38 105 MET A N 1
ATOM 860 C CA . MET A 1 105 ? -5.441 -5.924 -2.259 1.00 84.38 105 MET A CA 1
ATOM 861 C C . MET A 1 105 ? -6.936 -5.716 -2.463 1.00 84.38 105 MET A C 1
ATOM 863 O O . MET A 1 105 ? -7.597 -5.224 -1.552 1.00 84.38 105 MET A O 1
ATOM 867 N N . ALA A 1 106 ? -7.482 -6.088 -3.623 1.00 83.50 106 ALA A N 1
ATOM 868 C CA . ALA A 1 106 ? -8.914 -5.957 -3.886 1.00 83.50 106 ALA A CA 1
ATOM 869 C C . ALA A 1 106 ? -9.744 -6.787 -2.887 1.00 83.50 106 ALA A C 1
ATOM 871 O O . ALA A 1 106 ? -10.724 -6.294 -2.319 1.00 83.50 106 ALA A O 1
ATOM 872 N N . ILE A 1 107 ? -9.309 -8.018 -2.599 1.00 87.75 107 ILE A N 1
ATOM 873 C CA . ILE A 1 107 ? -9.924 -8.878 -1.576 1.00 87.75 107 ILE A CA 1
ATOM 874 C C . ILE A 1 107 ? -9.777 -8.249 -0.183 1.00 87.75 107 ILE A C 1
ATOM 876 O O . ILE A 1 107 ? -10.756 -8.161 0.559 1.00 87.75 107 ILE A O 1
ATOM 880 N N . GLY A 1 108 ? -8.583 -7.758 0.159 1.00 84.50 108 GLY A N 1
ATOM 881 C CA . GLY A 1 108 ? -8.308 -7.089 1.430 1.00 84.50 108 GLY A CA 1
ATOM 882 C C . GLY A 1 108 ? -9.187 -5.857 1.650 1.00 84.50 108 GLY A C 1
ATOM 883 O O . GLY A 1 108 ? -9.786 -5.723 2.713 1.00 84.50 108 GLY A O 1
ATOM 884 N N . LEU A 1 109 ? -9.338 -5.000 0.637 1.00 83.81 109 LEU A N 1
ATOM 885 C CA . LEU A 1 109 ? -10.220 -3.827 0.662 1.00 83.81 109 LEU A CA 1
ATOM 886 C C . LEU A 1 109 ? -11.688 -4.216 0.838 1.00 83.81 109 LEU A C 1
ATOM 888 O O . LEU A 1 109 ? -12.396 -3.589 1.626 1.00 83.81 109 LEU A O 1
ATOM 892 N N . THR A 1 110 ? -12.133 -5.274 0.158 1.00 84.31 110 THR A N 1
ATOM 893 C CA . THR A 1 110 ? -13.499 -5.800 0.308 1.00 84.31 110 THR A CA 1
ATOM 894 C C . THR A 1 110 ? -13.742 -6.278 1.740 1.00 84.31 110 THR A C 1
ATOM 896 O O . THR A 1 110 ? -14.755 -5.942 2.356 1.00 84.31 110 THR A O 1
ATOM 899 N N . PHE A 1 111 ? -12.783 -7.010 2.310 1.00 82.75 111 PHE A N 1
ATOM 900 C CA . PHE A 1 111 ? -12.858 -7.471 3.693 1.00 82.75 111 PHE A CA 1
ATOM 901 C C . PHE A 1 111 ? -12.787 -6.310 4.696 1.00 82.75 111 PHE A C 1
ATOM 903 O O . PHE A 1 111 ? -13.527 -6.294 5.677 1.00 82.75 111 PHE A O 1
ATOM 910 N N . PHE A 1 112 ? -11.960 -5.298 4.433 1.00 79.62 112 PHE A N 1
ATOM 911 C CA . PHE A 1 112 ? -11.888 -4.087 5.248 1.00 79.62 112 PHE A CA 1
ATOM 912 C C . PHE A 1 112 ? -13.209 -3.321 5.255 1.00 79.62 112 PHE A C 1
ATOM 914 O O . PHE A 1 112 ? -13.695 -2.977 6.331 1.00 79.62 112 PHE A O 1
ATOM 921 N N . ALA A 1 113 ? -13.836 -3.131 4.093 1.00 80.25 113 ALA A N 1
ATOM 922 C CA . ALA A 1 113 ? -15.152 -2.505 4.000 1.00 80.25 113 ALA A CA 1
ATOM 923 C C . ALA A 1 113 ? -16.208 -3.274 4.814 1.00 80.25 113 ALA A C 1
ATOM 925 O O . ALA A 1 113 ? -16.994 -2.661 5.539 1.00 80.25 113 ALA A O 1
ATOM 926 N N . TYR A 1 114 ? -16.180 -4.611 4.768 1.00 82.81 114 TYR A N 1
ATOM 927 C CA . TYR A 1 114 ? -17.059 -5.457 5.579 1.00 82.81 114 TYR A CA 1
ATOM 928 C C . TYR A 1 114 ? -16.818 -5.285 7.087 1.00 82.81 114 TYR A C 1
ATOM 930 O O . TYR A 1 114 ? -17.767 -5.100 7.852 1.00 82.81 114 TYR A O 1
ATOM 938 N N . VAL A 1 115 ? -15.554 -5.302 7.524 1.00 76.75 115 VAL A N 1
ATOM 939 C CA . VAL A 1 115 ? -15.189 -5.107 8.936 1.00 76.75 115 VAL A CA 1
ATOM 940 C C . VAL A 1 115 ? -15.631 -3.729 9.426 1.00 76.75 115 VAL A C 1
ATOM 942 O O . VAL A 1 115 ? -16.228 -3.637 10.495 1.00 76.75 115 VAL A O 1
ATOM 945 N N . VAL A 1 116 ? -15.394 -2.671 8.647 1.00 75.12 116 VAL A N 1
ATOM 946 C CA . VAL A 1 116 ? -15.810 -1.304 8.996 1.00 75.12 116 VAL A CA 1
ATOM 947 C C . VAL A 1 116 ? -17.333 -1.196 9.096 1.00 75.12 116 VAL A C 1
ATOM 949 O O . VAL A 1 116 ? -17.833 -0.641 10.072 1.00 75.12 116 VAL A O 1
ATOM 952 N N . TYR A 1 117 ? -18.079 -1.782 8.156 1.00 77.12 117 TYR A N 1
ATOM 953 C CA . TYR A 1 117 ? -19.546 -1.815 8.206 1.00 77.12 117 TYR A CA 1
ATOM 954 C C . TYR A 1 117 ? -20.087 -2.546 9.450 1.00 77.12 117 TYR A C 1
ATOM 956 O O . TYR A 1 117 ? -21.102 -2.153 10.019 1.00 77.12 117 TYR A O 1
ATOM 964 N N . GLY A 1 118 ? -19.399 -3.594 9.912 1.00 70.62 118 GLY A N 1
ATOM 965 C CA . GLY A 1 118 ? -19.736 -4.299 11.154 1.00 70.62 118 GLY A CA 1
ATOM 966 C C . GLY A 1 118 ? -19.361 -3.554 12.446 1.00 70.62 118 GLY A C 1
ATOM 967 O O . GLY A 1 118 ? -19.737 -3.996 13.531 1.00 70.62 118 GLY A O 1
ATOM 968 N N . ILE A 1 119 ? -18.597 -2.461 12.357 1.00 63.97 119 ILE A N 1
ATOM 969 C CA . ILE A 1 119 ? -18.239 -1.594 13.495 1.00 63.97 119 ILE A CA 1
ATOM 970 C C . ILE A 1 119 ? -19.246 -0.451 13.660 1.00 63.97 119 ILE A C 1
ATOM 972 O O . ILE A 1 119 ? -19.445 0.012 14.781 1.00 63.97 119 ILE A O 1
ATOM 976 N N . THR A 1 120 ? -19.860 0.005 12.565 1.00 59.28 120 THR A N 1
ATOM 977 C CA . THR A 1 120 ? -20.842 1.102 12.549 1.00 59.28 120 THR A CA 1
ATOM 978 C C . THR A 1 120 ? -22.281 0.672 12.857 1.00 59.28 120 THR A C 1
ATOM 980 O O . THR A 1 120 ? -23.133 1.544 13.016 1.00 59.28 120 THR A O 1
ATOM 983 N N . LYS A 1 121 ? -22.551 -0.635 12.962 1.00 53.41 121 LYS A N 1
ATOM 984 C CA . LYS A 1 121 ? -23.781 -1.202 13.543 1.00 53.41 121 LYS A CA 1
ATOM 985 C C . LYS A 1 121 ? -23.591 -1.528 15.019 1.00 53.41 121 LYS A C 1
ATOM 987 O O . LYS A 1 121 ? -24.567 -1.319 15.767 1.00 53.41 121 LYS A O 1
#

Sequence (121 aa):
MMIDQLHAWFDTFNQIILTPLVGIAFVLITYVVVHFWTSDPDTVKSKLFLNYDKFKKAFMLFALIAFLLLLHVFLVFIRNYVSSDLLIQYGSAMRDIQLILGLIMAIGLTFFAYVVYGITK

Secondary structure (DSSP, 8-state):
-HHHHHHHHHHHHIIIIIHHHHHHHHHHHHHHHHHHHHS-HHHHHHHH-TTHHHHHHHHHHHHHHHHHHHHHHHHHHHHHHS-HHHHHHHHHHHHHHHHHHHHHHHHHHHHHHHHHHTT--

pLDDT: mean 72.95, std 7.58, range [53.41, 88.44]